Protein AF-A0A9E0PHM6-F1 (afdb_monomer)

Nearest PDB structures (foldseek):
  2qv5-assembly2_B  TM=8.945E-01  e=3.446E-06  Agrobacterium fabrum str. C58
  2nly-assembly1_A  TM=9.077E-01  e=2.047E-03  Halalkalibacterium halodurans
  8p6s-assembly1_A  TM=3.716E-01  e=4.239E-01  Arabidopsis thaliana
  3ot5-assembly6_B-3  TM=3.524E-01  e=8.385E-01  Listeria monocytogenes EGD-e
  4mwa-assembly3_D  TM=4.465E-01  e=1.998E+00  Bacillus anthracis str. Sterne

Sequence (158 aa):
LKWNMTRTTGYIGFVTFKDSRLMSISTLIEPVLDEIQNRGLLFASITDGKEEDNIDVLADKISLPFIPITSEIDTVLSEEFINSSLKELELHSLKSGHVVAYAHSSPLTLKLLSNWINTLESKGIALVPASAYDIEKMNKEKQTQSAETTDKQEDTSK

Mean predicted aligned error: 10.0 Å

Structure (mmCIF, N/CA/C/O backbone):
data_AF-A0A9E0PHM6-F1
#
_entry.id   AF-A0A9E0PHM6-F1
#
loop_
_atom_site.group_PDB
_atom_site.id
_atom_site.type_symbol
_atom_site.label_atom_id
_atom_site.label_alt_id
_atom_site.label_comp_id
_atom_site.label_asym_id
_atom_site.label_entity_id
_atom_site.label_seq_id
_atom_site.pdbx_PDB_ins_code
_atom_site.Cartn_x
_atom_site.Cartn_y
_atom_site.Cartn_z
_atom_site.occupancy
_atom_site.B_iso_or_equiv
_atom_site.auth_seq_id
_atom_site.auth_comp_id
_atom_site.auth_asym_id
_atom_site.auth_atom_id
_atom_site.pdbx_PDB_model_num
ATOM 1 N N . LEU A 1 1 ? 18.002 -12.888 -4.908 1.00 57.69 1 LEU A N 1
ATOM 2 C CA . LEU A 1 1 ? 16.609 -12.830 -5.407 1.00 57.69 1 LEU A CA 1
ATOM 3 C C . LEU A 1 1 ? 16.055 -14.205 -5.795 1.00 57.69 1 LEU A C 1
ATOM 5 O O . LEU A 1 1 ? 15.126 -14.662 -5.138 1.00 57.69 1 LEU A O 1
ATOM 9 N N . LYS A 1 2 ? 16.678 -14.912 -6.754 1.00 52.78 2 LYS A N 1
ATOM 10 C CA . LYS A 1 2 ? 16.246 -16.249 -7.223 1.00 52.78 2 LYS A CA 1
ATOM 11 C C . LYS A 1 2 ? 15.894 -17.260 -6.120 1.00 52.78 2 LYS A C 1
ATOM 13 O O . LYS A 1 2 ? 14.910 -17.964 -6.258 1.00 52.78 2 LYS A O 1
ATOM 18 N N . TRP A 1 3 ? 16.638 -17.300 -5.013 1.00 60.28 3 TRP A N 1
ATOM 19 C CA . TRP A 1 3 ? 16.380 -18.238 -3.908 1.00 60.28 3 TRP A CA 1
ATOM 20 C C . TRP A 1 3 ? 15.083 -17.969 -3.119 1.00 60.28 3 TRP A C 1
ATOM 22 O O . TRP A 1 3 ? 14.424 -18.920 -2.706 1.00 60.28 3 TRP A O 1
ATOM 32 N N . ASN A 1 4 ? 14.696 -16.700 -2.929 1.00 56.53 4 ASN A N 1
ATOM 33 C CA . ASN A 1 4 ? 13.439 -16.352 -2.250 1.00 56.53 4 ASN A CA 1
ATOM 34 C C . ASN A 1 4 ? 12.227 -16.621 -3.158 1.00 56.53 4 ASN A C 1
ATOM 36 O O . ASN A 1 4 ? 11.211 -17.125 -2.691 1.00 56.53 4 ASN A O 1
ATOM 40 N N . MET A 1 5 ? 12.368 -16.364 -4.464 1.00 55.41 5 MET A N 1
ATOM 41 C CA . MET A 1 5 ? 11.310 -16.559 -5.466 1.00 55.41 5 MET A CA 1
ATOM 42 C C . MET A 1 5 ? 10.867 -18.019 -5.631 1.00 55.41 5 MET A C 1
ATOM 44 O O . MET A 1 5 ? 9.729 -18.269 -6.003 1.00 55.41 5 MET A O 1
ATOM 48 N N . THR A 1 6 ? 11.733 -18.998 -5.350 1.00 58.72 6 THR A N 1
ATOM 49 C CA . THR A 1 6 ? 11.384 -20.426 -5.482 1.00 58.72 6 THR A CA 1
ATOM 50 C C . THR A 1 6 ? 10.536 -20.949 -4.316 1.00 58.72 6 THR A C 1
ATOM 52 O O . THR A 1 6 ? 10.089 -22.092 -4.350 1.00 58.72 6 THR A O 1
ATOM 55 N N . ARG A 1 7 ? 10.335 -20.156 -3.254 1.00 56.28 7 ARG A N 1
ATOM 56 C CA . ARG A 1 7 ? 9.678 -20.609 -2.014 1.00 56.28 7 ARG A CA 1
ATOM 57 C C . ARG A 1 7 ? 8.247 -20.106 -1.832 1.00 56.28 7 ARG A C 1
ATOM 59 O O . ARG A 1 7 ? 7.568 -20.588 -0.930 1.00 56.28 7 ARG A O 1
ATOM 66 N N . THR A 1 8 ? 7.778 -19.180 -2.664 1.00 51.81 8 THR A N 1
ATOM 67 C CA . THR A 1 8 ? 6.416 -18.634 -2.604 1.00 51.81 8 THR A CA 1
ATOM 68 C C . THR A 1 8 ? 5.804 -18.614 -4.004 1.00 51.81 8 THR A C 1
ATOM 70 O O . THR A 1 8 ? 6.500 -18.424 -4.994 1.00 51.81 8 THR A O 1
ATOM 73 N N . THR A 1 9 ? 4.498 -18.858 -4.112 1.00 55.59 9 THR A N 1
ATOM 74 C CA . THR A 1 9 ? 3.749 -18.797 -5.380 1.00 55.59 9 THR A CA 1
ATOM 75 C C . THR A 1 9 ? 2.563 -17.845 -5.217 1.00 55.59 9 THR A C 1
ATOM 77 O O . THR A 1 9 ? 2.120 -17.615 -4.093 1.00 55.59 9 THR A O 1
ATOM 80 N N . GLY A 1 10 ? 2.080 -17.248 -6.313 1.00 66.62 10 GLY A N 1
ATOM 81 C CA . GLY A 1 10 ? 0.918 -16.344 -6.297 1.00 66.62 10 GLY A CA 1
ATOM 82 C C . GLY A 1 10 ? 1.196 -14.892 -5.880 1.00 66.62 10 GLY A C 1
ATOM 83 O O . GLY A 1 10 ? 0.255 -14.150 -5.618 1.00 66.62 10 GLY A O 1
ATOM 84 N N . TYR A 1 11 ? 2.461 -14.468 -5.812 1.00 77.25 11 TYR A N 1
ATOM 85 C CA . TYR A 1 11 ? 2.809 -13.063 -5.594 1.00 77.25 11 TYR A CA 1
ATOM 86 C C . TYR A 1 11 ? 2.708 -12.268 -6.902 1.00 77.25 11 TYR A C 1
ATOM 88 O O . TYR A 1 11 ? 3.014 -12.778 -7.977 1.00 77.25 11 TYR A O 1
ATOM 96 N N . ILE A 1 12 ? 2.299 -11.005 -6.794 1.00 78.12 12 ILE A N 1
ATOM 97 C CA . ILE A 1 12 ? 2.135 -10.090 -7.936 1.00 78.12 12 ILE A CA 1
ATOM 98 C C . ILE A 1 12 ? 3.304 -9.109 -8.086 1.00 78.12 12 ILE A C 1
ATOM 100 O O . ILE A 1 12 ? 3.398 -8.426 -9.100 1.00 78.12 12 ILE A O 1
ATOM 104 N N . GLY A 1 13 ? 4.206 -9.048 -7.097 1.00 85.12 13 GLY A N 1
ATOM 105 C CA . GLY A 1 13 ? 5.337 -8.127 -7.096 1.00 85.12 13 GLY A CA 1
ATOM 106 C C . GLY A 1 13 ? 6.261 -8.210 -5.897 1.00 85.12 13 GLY A C 1
ATOM 107 O O . GLY A 1 13 ? 6.137 -9.102 -5.056 1.00 85.12 13 GLY A O 1
ATOM 108 N N . PHE A 1 14 ? 7.165 -7.234 -5.830 1.00 86.06 14 PHE A N 1
ATOM 109 C CA . PHE A 1 14 ? 8.102 -7.025 -4.731 1.00 86.06 14 PHE A CA 1
ATOM 110 C C . PHE A 1 14 ? 7.873 -5.681 -4.060 1.00 86.06 14 PHE A C 1
ATOM 112 O O . PHE A 1 14 ? 7.740 -4.668 -4.735 1.00 86.06 14 PHE A O 1
ATOM 119 N N . VAL A 1 15 ? 7.906 -5.690 -2.730 1.00 85.12 15 VAL A N 1
ATOM 120 C CA . VAL A 1 15 ? 8.024 -4.488 -1.904 1.00 85.12 15 VAL A CA 1
ATOM 121 C C . VAL A 1 15 ? 9.426 -4.472 -1.317 1.00 85.12 15 VAL A C 1
ATOM 123 O O . VAL A 1 15 ? 9.900 -5.501 -0.827 1.00 85.12 15 VAL A O 1
ATOM 126 N N . THR A 1 16 ? 10.080 -3.318 -1.334 1.00 80.19 16 THR A N 1
ATOM 127 C CA . THR A 1 16 ? 11.338 -3.120 -0.615 1.00 80.19 16 THR A CA 1
ATOM 128 C C . THR A 1 16 ? 11.249 -1.934 0.330 1.00 80.19 16 THR A C 1
ATOM 130 O O . THR A 1 16 ? 10.617 -0.917 0.044 1.00 80.19 16 THR A O 1
ATOM 133 N N . PHE A 1 17 ? 11.911 -2.089 1.473 1.00 66.75 17 PHE A N 1
ATOM 134 C CA . PHE A 1 17 ? 12.135 -1.014 2.422 1.00 66.75 17 PHE A CA 1
ATOM 135 C C . PHE A 1 17 ? 13.340 -0.188 1.979 1.00 66.75 17 PHE A C 1
ATOM 137 O O . PHE A 1 17 ? 14.233 -0.686 1.290 1.00 66.75 17 PHE A O 1
ATOM 144 N N . LYS A 1 18 ? 13.342 1.072 2.402 1.00 63.59 18 LYS A N 1
ATOM 145 C CA . LYS A 1 18 ? 14.403 2.063 2.238 1.00 63.59 18 LYS A CA 1
ATOM 146 C C . LYS A 1 18 ? 15.797 1.495 2.570 1.00 63.59 18 LYS A C 1
ATOM 148 O O . LYS A 1 18 ? 16.232 1.541 3.718 1.00 63.59 18 LYS A O 1
ATOM 153 N N . ASP A 1 19 ? 16.531 1.024 1.563 1.00 62.28 19 ASP A N 1
ATOM 154 C CA . ASP A 1 19 ? 17.999 1.085 1.559 1.00 62.28 19 ASP A CA 1
ATOM 155 C C . ASP A 1 19 ? 18.407 2.047 0.443 1.00 62.28 19 ASP A C 1
ATOM 157 O O . ASP A 1 19 ? 18.675 1.654 -0.695 1.00 62.28 19 ASP A O 1
ATOM 161 N N . SER A 1 20 ? 18.410 3.338 0.788 1.00 59.22 20 SER A N 1
ATOM 162 C CA . SER A 1 20 ? 18.701 4.444 -0.130 1.00 59.22 20 SER A CA 1
ATOM 163 C C . SER A 1 20 ? 20.065 4.314 -0.807 1.00 59.22 20 SER A C 1
ATOM 165 O O . SER A 1 20 ? 20.281 4.872 -1.876 1.00 59.22 20 SER A O 1
ATOM 167 N N . ARG A 1 21 ? 21.000 3.538 -0.242 1.00 64.75 21 ARG A N 1
ATOM 168 C CA . ARG A 1 21 ? 22.314 3.301 -0.860 1.00 64.75 21 ARG A CA 1
ATOM 169 C C . ARG A 1 21 ? 22.238 2.332 -2.031 1.00 64.75 21 ARG A C 1
ATOM 171 O O . ARG A 1 21 ? 23.019 2.461 -2.961 1.00 64.75 21 ARG A O 1
ATOM 178 N N . LEU A 1 22 ? 21.340 1.348 -1.977 1.00 62.38 22 LEU A N 1
ATOM 179 C CA . LEU A 1 22 ? 21.152 0.416 -3.088 1.00 62.38 22 LEU A CA 1
ATOM 180 C C . LEU A 1 22 ? 20.309 1.060 -4.192 1.00 62.38 22 LEU A C 1
ATOM 182 O O . LEU A 1 22 ? 20.600 0.862 -5.366 1.00 62.38 22 LEU A O 1
ATOM 186 N N . MET A 1 23 ? 19.298 1.843 -3.806 1.00 64.88 23 MET A N 1
ATOM 187 C CA . MET A 1 23 ? 18.392 2.512 -4.745 1.00 64.88 23 MET A CA 1
ATOM 188 C C . MET A 1 23 ? 19.067 3.670 -5.493 1.00 64.88 23 MET A C 1
ATOM 190 O O . MET A 1 23 ? 18.850 3.810 -6.690 1.00 64.88 23 MET A O 1
ATOM 194 N N . SER A 1 24 ? 19.963 4.423 -4.843 1.00 66.06 24 SER A N 1
ATOM 195 C CA . SER A 1 24 ? 20.703 5.529 -5.483 1.00 66.06 24 SER A CA 1
ATOM 196 C C . SER A 1 24 ? 21.794 5.089 -6.469 1.00 66.06 24 SER A 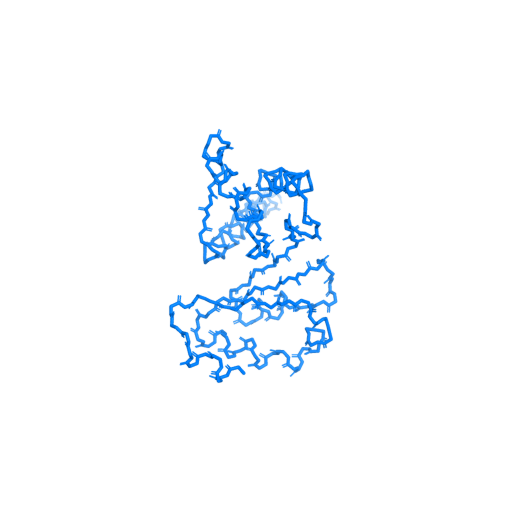C 1
ATOM 198 O O . SER A 1 24 ? 22.331 5.918 -7.204 1.00 66.06 24 SER A O 1
ATOM 200 N N . ILE A 1 25 ? 22.145 3.797 -6.514 1.00 70.81 25 ILE A N 1
ATOM 201 C CA . ILE A 1 25 ? 23.153 3.270 -7.442 1.00 70.81 25 ILE A CA 1
ATOM 202 C C . ILE A 1 25 ? 22.439 2.542 -8.582 1.00 70.81 25 ILE A C 1
ATOM 204 O O . ILE A 1 25 ? 22.246 1.324 -8.541 1.00 70.81 25 ILE A O 1
ATOM 208 N N . SER A 1 26 ? 22.091 3.290 -9.633 1.00 69.31 26 SER A N 1
ATOM 209 C CA . SER A 1 26 ? 21.350 2.782 -10.799 1.00 69.31 26 SER A CA 1
ATOM 210 C C . SER A 1 26 ? 21.967 1.503 -11.381 1.00 69.31 26 SER A C 1
ATOM 212 O O . SER A 1 26 ? 21.259 0.539 -11.646 1.00 69.31 26 SER A O 1
ATOM 214 N N . THR A 1 27 ? 23.299 1.422 -11.466 1.00 75.81 27 THR A N 1
ATOM 215 C CA . THR A 1 27 ? 24.014 0.254 -12.016 1.00 75.81 27 THR A CA 1
ATOM 216 C C . THR A 1 27 ? 23.858 -1.032 -11.200 1.00 75.81 27 THR A C 1
ATOM 218 O O . THR A 1 27 ? 24.071 -2.120 -11.735 1.00 75.81 27 THR A O 1
ATOM 221 N N . LEU A 1 28 ? 23.510 -0.937 -9.913 1.00 78.31 28 LEU A N 1
ATOM 222 C CA . LEU A 1 28 ? 23.284 -2.099 -9.052 1.00 78.31 28 LEU A CA 1
ATOM 223 C C . LEU A 1 28 ? 21.818 -2.533 -9.042 1.00 78.31 28 LEU A C 1
ATOM 225 O O . LEU A 1 28 ? 21.545 -3.728 -8.911 1.00 78.31 28 LEU A O 1
ATOM 229 N N . ILE A 1 29 ? 20.888 -1.584 -9.169 1.00 80.69 29 ILE A N 1
ATOM 230 C CA . ILE A 1 29 ? 19.451 -1.857 -9.081 1.00 80.69 29 ILE A CA 1
ATOM 231 C C . ILE A 1 29 ? 18.829 -2.192 -10.443 1.00 80.69 29 ILE A C 1
ATOM 233 O O . ILE A 1 29 ? 17.943 -3.040 -10.492 1.00 80.69 29 ILE A O 1
ATOM 237 N N . GLU A 1 30 ? 19.333 -1.632 -11.549 1.00 83.94 30 GLU A N 1
ATOM 238 C CA . GLU A 1 30 ? 18.825 -1.881 -12.911 1.00 83.94 30 GLU A CA 1
ATOM 239 C C . GLU A 1 30 ? 18.689 -3.381 -13.242 1.00 83.94 30 GLU A C 1
ATOM 241 O O . GLU A 1 30 ? 17.583 -3.795 -13.588 1.00 83.94 30 GLU A O 1
ATOM 246 N N . PRO A 1 31 ? 19.703 -4.251 -13.030 1.00 86.75 31 PRO A N 1
ATOM 247 C CA . PRO A 1 31 ? 19.563 -5.678 -13.340 1.00 86.75 31 PRO A CA 1
ATOM 248 C C . PRO A 1 31 ? 18.486 -6.387 -12.505 1.00 86.75 31 PRO A C 1
ATOM 250 O O . PRO A 1 31 ? 17.930 -7.404 -12.922 1.00 86.75 31 PRO A O 1
ATOM 253 N N . VAL A 1 32 ? 18.213 -5.878 -11.299 1.00 86.06 32 VAL A N 1
ATOM 254 C CA . VAL A 1 32 ? 17.168 -6.403 -10.414 1.00 86.06 32 VAL A CA 1
ATOM 255 C C . VAL A 1 32 ? 15.795 -5.990 -10.930 1.00 86.06 32 VAL A C 1
ATOM 257 O O . VAL A 1 32 ? 14.909 -6.839 -11.025 1.00 86.06 32 VAL A O 1
ATOM 260 N N . LEU A 1 33 ? 15.629 -4.715 -11.286 1.00 87.06 33 LEU A N 1
ATOM 261 C CA . LEU A 1 33 ? 14.392 -4.190 -11.863 1.00 87.06 33 LEU A CA 1
ATOM 262 C C . LEU A 1 33 ? 14.079 -4.867 -13.203 1.00 87.06 33 LEU A C 1
ATOM 264 O O . LEU A 1 33 ? 12.940 -5.277 -13.412 1.00 87.06 33 LEU A O 1
ATOM 268 N N . ASP A 1 34 ? 15.091 -5.106 -14.037 1.00 88.56 34 ASP A N 1
ATOM 269 C CA . ASP A 1 34 ? 14.961 -5.867 -15.282 1.00 88.56 34 ASP A CA 1
ATOM 270 C C . ASP A 1 34 ? 14.501 -7.309 -15.026 1.00 88.56 34 ASP A C 1
ATOM 272 O O . ASP A 1 34 ? 13.630 -7.817 -15.731 1.00 88.56 34 ASP A O 1
ATOM 276 N N . GLU A 1 35 ? 15.042 -8.011 -14.020 1.00 88.69 35 GLU A N 1
ATOM 277 C CA . GLU A 1 35 ? 14.577 -9.370 -13.689 1.00 88.69 35 GLU A CA 1
ATOM 278 C C . GLU A 1 35 ? 13.115 -9.372 -13.207 1.00 88.69 35 GLU A C 1
ATOM 280 O O . GLU A 1 35 ? 12.372 -10.308 -13.515 1.00 88.69 35 GLU A O 1
ATOM 285 N N . ILE A 1 36 ? 12.695 -8.347 -12.461 1.00 88.12 36 ILE A N 1
ATOM 286 C CA . ILE A 1 36 ? 11.308 -8.182 -11.998 1.00 88.12 36 ILE A CA 1
ATOM 287 C C . ILE A 1 36 ? 10.384 -7.910 -13.195 1.00 88.12 36 ILE A C 1
ATOM 289 O O . ILE A 1 36 ? 9.378 -8.607 -13.356 1.00 88.12 36 ILE A O 1
ATOM 293 N N . GLN A 1 37 ? 10.765 -6.977 -14.068 1.00 88.44 37 GLN A N 1
ATOM 294 C CA . GLN A 1 37 ? 10.022 -6.613 -15.274 1.00 88.44 37 GLN A CA 1
ATOM 295 C C . GLN A 1 37 ? 9.855 -7.808 -16.215 1.00 88.44 37 GLN A C 1
ATOM 297 O O . GLN A 1 37 ? 8.733 -8.127 -16.606 1.00 88.44 37 GLN A O 1
ATOM 302 N N . ASN A 1 38 ? 10.935 -8.551 -16.484 1.00 88.31 38 ASN A N 1
ATOM 303 C CA . ASN A 1 38 ? 10.907 -9.707 -17.388 1.00 88.31 38 ASN A CA 1
ATOM 304 C C . ASN A 1 38 ? 9.983 -10.832 -16.896 1.00 88.31 38 ASN A C 1
ATOM 306 O O . ASN A 1 38 ? 9.616 -11.729 -17.657 1.00 88.31 38 ASN A O 1
ATOM 310 N N . ARG A 1 39 ? 9.617 -10.815 -15.611 1.00 86.00 39 ARG A N 1
ATOM 311 C CA . ARG A 1 39 ? 8.686 -11.766 -14.997 1.00 86.00 39 ARG A CA 1
ATOM 312 C C . ARG A 1 39 ? 7.246 -11.243 -14.948 1.00 86.00 39 ARG A C 1
ATOM 314 O O . ARG A 1 39 ? 6.387 -11.958 -14.438 1.00 86.00 39 ARG A O 1
ATOM 321 N N . GLY A 1 40 ? 6.982 -10.039 -15.459 1.00 85.19 40 GLY A N 1
ATOM 322 C CA . GLY A 1 40 ? 5.663 -9.402 -15.446 1.00 85.19 40 GLY A CA 1
ATOM 323 C C . GLY A 1 40 ? 5.194 -9.026 -14.041 1.00 85.19 40 GLY A C 1
ATOM 324 O O . GLY A 1 40 ? 4.005 -9.114 -13.743 1.00 85.19 40 GLY A O 1
ATOM 325 N N . LEU A 1 41 ? 6.130 -8.690 -13.154 1.00 88.38 41 LEU A N 1
ATOM 326 C CA . LEU A 1 41 ? 5.853 -8.399 -11.750 1.00 88.38 41 LEU A CA 1
ATOM 327 C C . LEU A 1 41 ? 5.857 -6.894 -11.491 1.00 88.38 41 LEU A C 1
ATOM 329 O O . LEU A 1 41 ? 6.622 -6.164 -12.116 1.00 88.38 41 LEU A O 1
ATOM 333 N N . LEU A 1 42 ? 5.060 -6.452 -10.516 1.00 88.44 42 LEU A N 1
ATOM 334 C CA . LEU A 1 42 ? 5.116 -5.074 -10.029 1.00 88.44 42 LEU A CA 1
ATOM 335 C C . LEU A 1 42 ? 6.273 -4.871 -9.045 1.00 88.44 42 LEU A C 1
ATOM 337 O O . LEU A 1 42 ? 6.680 -5.791 -8.324 1.00 88.44 42 LEU A O 1
ATOM 341 N N . PHE A 1 43 ? 6.766 -3.643 -8.974 1.00 88.00 43 PHE A N 1
ATOM 342 C CA . PHE A 1 43 ? 7.721 -3.200 -7.970 1.00 88.00 43 PHE A CA 1
ATOM 343 C C . PHE A 1 43 ? 7.117 -2.068 -7.143 1.00 88.00 43 PHE A C 1
ATOM 345 O O . PHE A 1 43 ? 6.534 -1.131 -7.672 1.00 88.00 43 PHE A O 1
ATOM 352 N N . ALA A 1 44 ? 7.245 -2.150 -5.829 1.00 87.88 44 ALA A N 1
ATOM 353 C CA . ALA A 1 44 ? 6.770 -1.135 -4.912 1.00 87.88 44 ALA A CA 1
ATOM 354 C C . ALA A 1 44 ? 7.902 -0.737 -3.964 1.00 87.88 44 ALA A C 1
ATOM 356 O O . ALA A 1 44 ? 8.575 -1.593 -3.381 1.00 87.88 44 ALA A O 1
ATOM 357 N N . SER A 1 45 ? 8.120 0.565 -3.813 1.00 85.81 45 SER A N 1
ATOM 358 C CA . SER A 1 45 ? 9.202 1.092 -2.982 1.00 85.81 45 SER A CA 1
ATOM 359 C C . SER A 1 45 ? 8.650 2.031 -1.930 1.00 85.81 45 SER A C 1
ATOM 361 O O . SER A 1 45 ? 7.885 2.944 -2.244 1.00 85.81 45 SER A O 1
ATOM 363 N N . ILE A 1 46 ? 9.059 1.814 -0.682 1.00 83.62 46 ILE A N 1
ATOM 364 C CA . ILE A 1 46 ? 8.804 2.760 0.398 1.00 83.62 46 ILE A CA 1
ATOM 365 C C . ILE A 1 46 ? 9.800 3.913 0.259 1.00 83.62 46 ILE A C 1
ATOM 367 O O . ILE A 1 46 ? 10.997 3.724 0.482 1.00 83.62 46 ILE A O 1
ATOM 371 N N . THR A 1 47 ? 9.303 5.093 -0.107 1.00 74.12 47 THR A N 1
ATOM 372 C CA . THR A 1 47 ? 10.103 6.294 -0.391 1.00 74.12 47 THR A CA 1
ATOM 373 C C . THR A 1 47 ? 9.649 7.469 0.477 1.00 74.12 47 THR A C 1
ATOM 375 O O . THR A 1 47 ? 8.483 7.569 0.854 1.00 74.12 47 THR A O 1
ATOM 378 N N . ASP A 1 48 ? 10.571 8.379 0.797 1.00 67.00 48 ASP A N 1
ATOM 379 C CA . ASP A 1 48 ? 10.247 9.675 1.404 1.00 67.00 48 ASP A CA 1
ATOM 380 C C . ASP A 1 48 ? 9.927 10.756 0.350 1.00 67.00 48 ASP A C 1
ATOM 382 O O . ASP A 1 48 ? 9.761 11.925 0.697 1.00 67.00 48 ASP A O 1
ATOM 386 N N . GLY A 1 49 ? 9.803 10.359 -0.925 1.00 61.06 49 GLY A N 1
ATOM 387 C CA . GLY A 1 49 ? 9.481 11.241 -2.046 1.00 61.06 49 GLY A CA 1
ATOM 388 C C . GLY A 1 49 ? 10.656 12.105 -2.502 1.00 61.06 49 GLY A C 1
ATOM 389 O O . GLY A 1 49 ? 10.439 13.107 -3.181 1.00 61.06 49 GLY A O 1
ATOM 390 N N . LYS A 1 50 ? 11.889 11.765 -2.108 1.00 60.81 50 LYS A N 1
ATOM 391 C CA . LYS A 1 50 ? 13.088 12.484 -2.545 1.00 60.81 50 LYS A CA 1
ATOM 392 C C . LYS A 1 50 ? 13.506 12.061 -3.949 1.00 60.81 50 LYS A C 1
ATOM 394 O O . LYS A 1 50 ? 13.590 10.876 -4.252 1.00 60.81 50 LYS A O 1
ATOM 399 N N . GLU A 1 51 ? 13.866 13.052 -4.760 1.00 54.16 51 GLU A N 1
ATOM 400 C CA . GLU A 1 51 ? 14.330 12.880 -6.147 1.00 54.16 51 GLU A CA 1
ATOM 401 C C . GLU A 1 51 ? 15.591 12.000 -6.273 1.00 54.16 51 GLU A C 1
ATOM 403 O O . GLU A 1 51 ? 15.866 11.444 -7.333 1.00 54.16 51 GLU A O 1
ATOM 408 N N . GLU A 1 52 ? 16.362 11.841 -5.193 1.00 53.38 52 GLU A N 1
ATOM 409 C CA . GLU A 1 52 ? 17.631 11.100 -5.179 1.00 53.38 52 GLU A CA 1
ATOM 410 C C . GLU A 1 52 ? 17.477 9.595 -5.462 1.00 53.38 52 GLU A C 1
ATOM 412 O O . GLU A 1 52 ? 18.439 8.959 -5.901 1.00 53.38 52 GLU A O 1
ATOM 417 N N . ASP A 1 53 ? 16.284 9.027 -5.263 1.00 63.22 53 ASP A N 1
ATOM 418 C CA . ASP A 1 53 ? 16.054 7.597 -5.472 1.00 63.22 53 ASP A CA 1
ATOM 41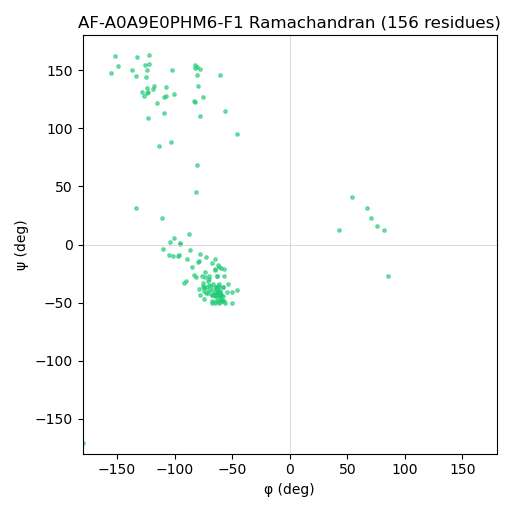9 C C . ASP A 1 53 ? 16.005 7.214 -6.970 1.00 63.22 53 ASP A C 1
ATOM 421 O O . ASP A 1 53 ? 16.294 6.060 -7.278 1.00 63.22 53 ASP A O 1
ATOM 425 N N . ASN A 1 54 ? 15.682 8.145 -7.895 1.00 72.44 54 ASN A N 1
ATOM 426 C CA . ASN A 1 54 ? 15.571 7.986 -9.373 1.00 72.44 54 ASN A CA 1
ATOM 427 C C . ASN A 1 54 ? 14.866 6.703 -9.881 1.00 72.44 54 ASN A C 1
ATOM 429 O O . ASN A 1 54 ? 14.973 6.328 -11.054 1.00 72.44 54 ASN A O 1
ATOM 433 N N . ILE A 1 55 ? 14.190 5.971 -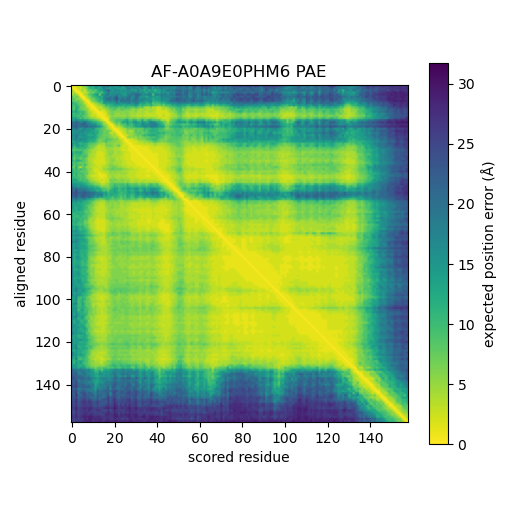8.999 1.00 78.38 55 ILE A N 1
ATOM 434 C CA . ILE A 1 55 ? 13.735 4.609 -9.264 1.00 78.38 55 ILE A CA 1
ATOM 435 C C . ILE A 1 55 ? 12.442 4.591 -10.069 1.00 78.38 55 ILE A C 1
ATOM 437 O O . ILE A 1 55 ? 12.206 3.661 -10.832 1.00 78.38 55 ILE A O 1
ATOM 441 N N . ASP A 1 56 ? 11.645 5.644 -9.928 1.00 79.88 56 ASP A N 1
ATOM 442 C CA . ASP A 1 56 ? 10.500 5.971 -10.764 1.00 79.88 56 ASP A CA 1
ATOM 443 C C . ASP A 1 56 ? 10.930 6.186 -12.220 1.00 79.88 56 ASP A C 1
ATOM 445 O O . ASP A 1 56 ? 10.405 5.527 -13.114 1.00 79.88 56 ASP A O 1
ATOM 449 N N . VAL A 1 57 ? 11.967 6.998 -12.454 1.00 82.62 57 VAL A N 1
ATOM 450 C CA . VAL A 1 57 ? 12.524 7.245 -13.795 1.00 82.62 57 VAL A CA 1
ATOM 451 C C . VAL A 1 57 ? 13.072 5.956 -14.412 1.00 82.62 57 VAL A C 1
ATOM 453 O O . VAL A 1 57 ? 12.854 5.680 -15.596 1.00 82.62 57 VAL A O 1
ATOM 456 N N . LEU A 1 58 ? 13.781 5.145 -13.622 1.00 82.69 58 LEU A N 1
ATOM 457 C CA . LEU A 1 58 ? 14.291 3.850 -14.075 1.00 82.69 58 LEU A CA 1
ATOM 458 C C . LEU A 1 58 ? 13.162 2.867 -14.392 1.00 82.69 58 LEU A C 1
ATOM 460 O O . LEU A 1 58 ? 13.223 2.196 -15.422 1.00 82.69 58 LEU A O 1
ATOM 464 N N . ALA A 1 59 ? 12.138 2.793 -13.539 1.00 84.88 59 ALA A N 1
ATOM 465 C CA . ALA A 1 59 ? 10.989 1.927 -13.756 1.00 84.88 59 ALA A CA 1
ATOM 466 C C . ALA A 1 59 ? 10.216 2.328 -15.018 1.00 84.88 59 ALA A C 1
ATOM 468 O O . ALA A 1 59 ? 9.932 1.467 -15.853 1.00 84.88 59 ALA A O 1
ATOM 469 N N . ASP A 1 60 ? 9.975 3.625 -15.220 1.00 86.00 60 ASP A N 1
ATOM 470 C CA . ASP A 1 60 ? 9.304 4.142 -16.413 1.00 86.00 60 ASP A CA 1
ATOM 471 C C . ASP A 1 60 ? 10.119 3.832 -17.687 1.00 86.00 60 ASP A C 1
ATOM 473 O O . ASP A 1 60 ? 9.561 3.363 -18.685 1.00 86.00 60 ASP A O 1
ATOM 477 N N . LYS A 1 61 ? 11.455 3.976 -17.646 1.00 87.06 61 LYS A N 1
ATOM 478 C CA . LYS A 1 61 ? 12.360 3.662 -18.773 1.00 87.06 61 LYS A CA 1
ATOM 479 C C . LYS A 1 61 ? 12.245 2.213 -19.255 1.00 87.06 61 LYS A C 1
ATOM 481 O O . LYS A 1 61 ? 12.371 1.965 -20.454 1.00 87.06 61 LYS A O 1
ATOM 486 N N . ILE A 1 62 ? 12.030 1.265 -18.344 1.00 86.69 62 ILE A N 1
ATOM 487 C CA . ILE A 1 62 ? 11.895 -0.163 -18.677 1.00 86.69 62 ILE A CA 1
ATOM 488 C C . ILE A 1 62 ? 10.433 -0.633 -18.709 1.00 86.69 62 ILE A C 1
ATOM 490 O O . ILE A 1 62 ? 10.180 -1.828 -18.876 1.00 86.69 62 ILE A O 1
ATOM 494 N N . SER A 1 63 ? 9.473 0.289 -18.564 1.00 87.38 63 SER A N 1
ATOM 495 C CA . SER A 1 63 ? 8.036 -0.008 -18.465 1.00 87.38 63 SER A CA 1
ATOM 496 C C . SER A 1 63 ? 7.707 -1.020 -17.357 1.00 87.38 63 SER A C 1
ATOM 498 O O . SER A 1 63 ? 6.900 -1.931 -17.544 1.00 87.38 63 SER A O 1
ATOM 500 N N . LEU A 1 64 ? 8.373 -0.889 -16.209 1.00 87.38 64 LEU A N 1
ATOM 501 C CA . LEU A 1 64 ? 8.112 -1.677 -15.009 1.00 87.38 64 LEU A CA 1
ATOM 502 C C . LEU A 1 64 ? 6.944 -1.049 -14.229 1.00 87.38 64 LEU A C 1
ATOM 504 O O . LEU A 1 64 ? 7.066 0.105 -13.819 1.00 87.38 64 LEU A O 1
ATOM 508 N N . PRO A 1 65 ? 5.862 -1.801 -13.942 1.00 87.69 65 PRO A N 1
ATOM 509 C CA . PRO A 1 65 ? 4.800 -1.340 -13.052 1.00 87.69 65 PRO A CA 1
ATOM 510 C C . PRO A 1 65 ? 5.360 -0.950 -11.683 1.00 87.69 65 PRO A C 1
ATOM 512 O O . PRO A 1 65 ? 5.875 -1.807 -10.955 1.00 87.69 65 PRO A O 1
ATOM 515 N N . PHE A 1 66 ? 5.266 0.335 -11.336 1.00 86.81 66 PHE A N 1
ATOM 516 C CA . PHE A 1 66 ? 5.891 0.894 -10.140 1.00 86.81 66 PHE A CA 1
ATOM 517 C C . PHE A 1 66 ? 4.898 1.594 -9.213 1.00 86.81 66 PHE A C 1
ATOM 519 O O . PHE A 1 66 ? 4.075 2.396 -9.650 1.00 86.81 66 PHE A O 1
ATOM 526 N N . ILE A 1 67 ? 5.009 1.314 -7.911 1.00 87.81 67 ILE A N 1
ATOM 527 C CA . ILE A 1 67 ? 4.175 1.908 -6.864 1.00 87.81 67 ILE A CA 1
ATOM 528 C C . ILE A 1 67 ? 5.063 2.606 -5.822 1.00 87.81 67 ILE A C 1
ATOM 530 O O . ILE A 1 67 ? 5.718 1.924 -5.022 1.00 87.81 67 ILE A O 1
ATOM 534 N N . PRO A 1 68 ? 5.075 3.947 -5.764 1.00 85.25 68 PRO A N 1
ATOM 535 C CA . PRO A 1 68 ? 5.684 4.665 -4.655 1.00 85.25 68 PRO A CA 1
ATOM 536 C C . PRO A 1 68 ? 4.778 4.585 -3.420 1.00 85.25 68 PRO A C 1
ATOM 538 O O . PRO A 1 68 ? 3.596 4.929 -3.465 1.00 85.25 68 PRO A O 1
ATOM 541 N N . ILE A 1 69 ? 5.337 4.143 -2.296 1.00 87.88 69 ILE A N 1
ATOM 542 C CA . ILE A 1 69 ? 4.651 4.086 -1.004 1.00 87.88 69 ILE A CA 1
ATOM 543 C C . ILE A 1 69 ? 5.263 5.151 -0.100 1.00 87.88 69 ILE A C 1
ATOM 545 O O . ILE A 1 69 ? 6.420 5.044 0.296 1.00 87.88 69 ILE A O 1
ATOM 549 N N . THR A 1 70 ? 4.486 6.174 0.243 1.00 81.38 70 THR A N 1
ATOM 550 C CA . THR A 1 70 ? 4.970 7.333 1.018 1.00 81.38 70 THR A CA 1
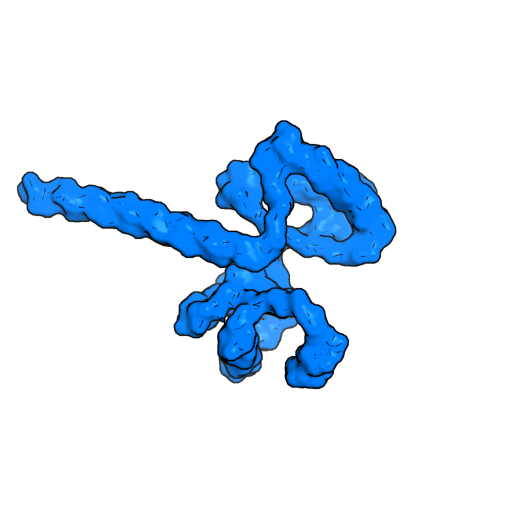ATOM 551 C C . THR A 1 70 ? 4.418 7.389 2.438 1.00 81.38 70 THR A C 1
ATOM 553 O O . THR A 1 70 ? 4.770 8.281 3.203 1.00 81.38 70 THR A O 1
ATOM 556 N N . SER A 1 71 ? 3.523 6.466 2.800 1.00 87.06 71 SER A N 1
ATOM 557 C CA . SER A 1 71 ? 2.803 6.490 4.075 1.00 87.06 71 SER A CA 1
ATOM 558 C C . SER A 1 71 ? 2.961 5.173 4.835 1.00 87.06 71 SER A C 1
ATOM 560 O O . SER A 1 71 ? 2.670 4.099 4.304 1.00 87.06 71 SER A O 1
ATOM 562 N N . GLU A 1 72 ? 3.383 5.272 6.094 1.00 91.81 72 GLU A N 1
ATOM 563 C CA . GLU A 1 72 ? 3.372 4.192 7.084 1.00 91.81 72 GLU A CA 1
ATOM 564 C C . GLU A 1 72 ? 2.299 4.503 8.129 1.00 91.81 72 GLU A C 1
ATOM 566 O O . GLU A 1 72 ? 2.293 5.595 8.696 1.00 91.81 72 GLU A O 1
ATOM 571 N N . ILE A 1 73 ? 1.381 3.568 8.382 1.00 94.06 73 ILE A N 1
ATOM 572 C CA . ILE A 1 73 ? 0.244 3.834 9.283 1.00 94.06 73 ILE A CA 1
ATOM 573 C C . ILE A 1 73 ? 0.529 3.514 10.755 1.00 94.06 73 ILE A C 1
ATOM 575 O O . ILE A 1 73 ? -0.274 3.876 11.611 1.00 94.06 73 ILE A O 1
ATOM 579 N N . ASP A 1 74 ? 1.621 2.808 11.062 1.00 94.56 74 ASP A N 1
ATOM 580 C CA . ASP A 1 74 ? 1.909 2.301 12.408 1.00 94.56 74 ASP A CA 1
ATOM 581 C C . ASP A 1 74 ? 3.341 2.549 12.898 1.00 94.56 74 ASP A C 1
ATOM 583 O O . ASP A 1 74 ? 3.846 1.816 13.750 1.00 94.56 74 ASP A O 1
ATOM 587 N N . THR A 1 75 ? 3.953 3.652 12.451 1.00 93.31 75 THR A N 1
ATOM 588 C CA . THR A 1 75 ? 5.271 4.110 12.931 1.00 93.31 75 THR A CA 1
ATOM 589 C C . THR A 1 75 ? 5.319 4.254 14.456 1.00 93.31 75 THR A C 1
ATOM 591 O O . THR A 1 75 ? 6.348 3.995 15.082 1.00 93.31 75 THR A O 1
ATOM 594 N N . VAL A 1 76 ? 4.200 4.652 15.071 1.00 95.56 76 VAL A N 1
ATOM 595 C CA . VAL A 1 76 ? 3.999 4.589 16.521 1.00 95.56 76 VAL A CA 1
ATOM 596 C C . VAL A 1 76 ? 2.874 3.608 16.811 1.00 95.56 76 VAL A C 1
ATOM 598 O O . VAL A 1 76 ? 1.738 3.787 16.371 1.00 95.56 76 VAL A O 1
ATOM 601 N N . LEU A 1 77 ? 3.182 2.584 17.605 1.00 95.88 77 LEU A N 1
ATOM 602 C CA . LEU A 1 77 ? 2.240 1.522 17.937 1.00 95.88 77 LEU A CA 1
ATOM 603 C C . LEU A 1 77 ? 1.269 1.950 19.055 1.00 95.88 77 LEU A C 1
ATOM 605 O O . LEU A 1 77 ? 1.329 1.447 20.178 1.00 95.88 77 LEU A O 1
ATOM 609 N N . SER A 1 78 ? 0.383 2.903 18.753 1.00 97.31 78 SER A N 1
ATOM 610 C CA . SER A 1 78 ? -0.685 3.372 19.644 1.00 97.31 78 SER A CA 1
ATOM 611 C C . SER A 1 78 ? -2.006 3.546 18.893 1.00 97.31 78 SER A C 1
ATOM 613 O O . SER A 1 78 ? -2.024 3.844 17.699 1.00 97.31 78 SER A O 1
ATOM 615 N N . GLU A 1 79 ? -3.133 3.370 19.592 1.00 97.19 79 GLU A N 1
ATOM 616 C CA . GLU A 1 79 ? -4.458 3.533 18.977 1.00 97.19 79 GLU A CA 1
ATOM 617 C C . GLU A 1 79 ? -4.674 4.948 18.436 1.00 97.19 79 GLU A C 1
ATOM 619 O O . GLU A 1 79 ? -5.210 5.115 17.343 1.00 97.19 79 GLU A O 1
ATOM 624 N N . GLU A 1 80 ? -4.250 5.966 19.182 1.00 97.62 80 GLU A N 1
ATOM 625 C CA . GLU A 1 80 ? -4.403 7.367 18.788 1.00 97.62 80 GLU A CA 1
ATOM 626 C C . GLU A 1 80 ? -3.632 7.682 17.502 1.00 97.62 80 GLU A C 1
ATOM 628 O O . GLU A 1 80 ? -4.204 8.246 16.568 1.00 97.62 80 GLU A O 1
ATOM 633 N N . PHE A 1 81 ? -2.365 7.260 17.424 1.00 97.50 81 PHE A N 1
ATOM 634 C CA . PHE A 1 81 ? -1.524 7.525 16.261 1.00 97.50 81 PHE A CA 1
ATOM 635 C C . PHE A 1 81 ? -2.052 6.812 15.017 1.00 97.50 81 PHE A C 1
ATOM 637 O O . PHE A 1 81 ? -2.291 7.462 14.003 1.00 97.50 81 PHE A O 1
ATOM 644 N N . ILE A 1 82 ? -2.324 5.505 15.115 1.00 97.62 82 ILE A N 1
ATOM 645 C CA . ILE A 1 82 ? -2.806 4.710 13.977 1.00 97.62 82 ILE A CA 1
ATOM 646 C C . ILE A 1 82 ? -4.132 5.271 13.450 1.00 97.62 82 ILE A C 1
ATOM 648 O O . ILE A 1 82 ? -4.299 5.428 12.243 1.00 97.62 82 ILE A O 1
ATOM 652 N N . ASN A 1 83 ? -5.072 5.633 14.331 1.00 97.44 83 ASN A N 1
ATOM 653 C CA . ASN A 1 83 ? -6.335 6.237 13.897 1.00 97.44 83 ASN A CA 1
ATOM 654 C C . ASN A 1 83 ? -6.131 7.601 13.216 1.00 97.44 83 ASN A C 1
ATOM 656 O O . ASN A 1 83 ? -6.837 7.906 12.252 1.00 97.44 83 ASN A O 1
ATOM 660 N N . SER A 1 84 ? -5.175 8.412 13.684 1.00 97.38 84 SER A N 1
ATOM 661 C CA . SER A 1 84 ? -4.820 9.675 13.025 1.00 97.38 84 SER A CA 1
ATOM 662 C C . SER A 1 84 ? -4.246 9.432 11.628 1.00 97.38 84 SER A C 1
ATOM 664 O O . SER A 1 84 ? -4.743 10.009 10.662 1.00 97.38 84 SER A O 1
ATOM 666 N N . SER A 1 85 ? -3.278 8.519 11.496 1.00 96.69 85 SER A N 1
ATOM 667 C CA . SER A 1 85 ? -2.670 8.163 10.208 1.00 96.69 85 SER A CA 1
ATOM 668 C C . SER A 1 85 ? -3.692 7.602 9.217 1.00 96.69 85 SER A C 1
ATOM 670 O O . SER A 1 85 ? -3.676 7.957 8.042 1.00 96.69 85 SER A O 1
ATOM 672 N N . LEU A 1 86 ? -4.635 6.775 9.679 1.00 96.62 86 LEU A N 1
ATOM 673 C CA . LEU A 1 86 ? -5.721 6.258 8.840 1.00 96.62 86 LEU A CA 1
ATOM 674 C C . LEU A 1 86 ? -6.654 7.373 8.348 1.00 96.62 86 LEU A C 1
ATOM 676 O O . LEU A 1 86 ? -7.070 7.368 7.191 1.00 96.62 86 LEU A O 1
ATOM 680 N N . LYS A 1 87 ? -6.950 8.366 9.192 1.00 96.25 87 LYS A N 1
ATOM 681 C CA . LYS A 1 87 ? -7.755 9.529 8.797 1.00 96.25 87 LYS A CA 1
ATOM 682 C C . LYS A 1 87 ? -7.028 10.417 7.785 1.00 96.25 87 LYS A C 1
ATOM 684 O O . LYS A 1 87 ? -7.649 10.913 6.849 1.00 96.25 87 LYS A O 1
ATOM 689 N N . GLU A 1 88 ? -5.723 10.610 7.947 1.00 95.25 88 GLU A N 1
ATOM 690 C CA . GLU A 1 88 ? -4.895 11.309 6.958 1.00 95.25 88 GLU A CA 1
ATOM 691 C C . GLU A 1 88 ? -4.869 10.562 5.621 1.00 95.25 88 GLU A C 1
ATOM 693 O O . GLU A 1 88 ? -5.016 11.181 4.566 1.00 95.25 88 GLU A O 1
ATOM 698 N N . LEU A 1 89 ? -4.782 9.229 5.663 1.00 94.38 89 LEU A N 1
ATOM 699 C CA . LEU A 1 89 ? -4.831 8.376 4.480 1.00 94.38 89 LEU A CA 1
ATOM 700 C C . LEU A 1 89 ? -6.155 8.532 3.717 1.00 94.38 89 LEU A C 1
ATOM 702 O O . LEU A 1 89 ? -6.148 8.665 2.494 1.00 94.38 89 LEU A O 1
ATOM 706 N N . GLU A 1 90 ? -7.288 8.589 4.425 1.00 94.69 90 GLU A N 1
ATOM 707 C CA . GLU A 1 90 ? -8.594 8.880 3.817 1.00 94.69 90 GLU A CA 1
ATOM 708 C C . GLU A 1 90 ? -8.601 10.237 3.105 1.00 94.69 90 GLU A C 1
ATOM 710 O O . GLU A 1 90 ? -9.010 10.329 1.948 1.00 94.69 90 GLU A O 1
ATOM 715 N N . LEU A 1 91 ? -8.121 11.290 3.775 1.00 94.38 91 LEU A N 1
ATOM 716 C CA . LEU A 1 91 ? -8.080 12.641 3.211 1.00 94.38 91 LEU A CA 1
ATOM 717 C C . LEU A 1 91 ? -7.186 12.710 1.967 1.00 94.38 91 LEU A C 1
ATOM 719 O O . LEU A 1 91 ? -7.557 13.344 0.977 1.00 94.38 91 LEU A O 1
ATOM 723 N N . HIS A 1 92 ? -6.032 12.041 1.993 1.00 91.44 92 HIS A N 1
ATOM 724 C CA . HIS A 1 92 ? -5.150 11.930 0.832 1.00 91.44 92 HIS A CA 1
ATOM 725 C C . HIS A 1 92 ? -5.798 11.155 -0.313 1.00 91.44 92 HIS A C 1
ATOM 727 O O . HIS A 1 92 ? -5.730 11.616 -1.451 1.00 91.44 92 HIS A O 1
ATOM 733 N N . SER A 1 93 ? -6.474 10.042 -0.023 1.00 90.94 93 SER A N 1
ATOM 734 C CA . SER A 1 93 ? -7.201 9.268 -1.034 1.00 90.94 93 SER A CA 1
ATOM 735 C C . SER A 1 93 ? -8.268 10.117 -1.727 1.00 90.94 93 SER A C 1
ATOM 737 O O . SER A 1 93 ? -8.300 10.201 -2.951 1.00 90.94 93 SER A O 1
ATOM 739 N N . LEU A 1 94 ? -9.079 10.845 -0.954 1.00 91.25 94 LEU A N 1
ATOM 740 C CA . LEU A 1 94 ? -10.142 11.697 -1.494 1.00 91.25 94 LEU A CA 1
ATOM 741 C C . LEU A 1 94 ? -9.602 12.883 -2.306 1.00 91.25 94 LEU A C 1
ATOM 743 O O . LEU A 1 94 ? -10.225 13.294 -3.282 1.00 91.25 94 LEU A O 1
ATOM 747 N N . LYS A 1 95 ? -8.448 13.438 -1.920 1.00 90.56 95 LYS A N 1
ATOM 748 C CA . LYS A 1 95 ? -7.826 14.570 -2.621 1.00 90.56 95 LYS A CA 1
ATOM 749 C C . LYS A 1 95 ? -7.100 14.146 -3.900 1.00 90.56 95 LYS A C 1
ATOM 751 O O . LYS A 1 95 ? -7.193 14.836 -4.911 1.00 90.56 95 LYS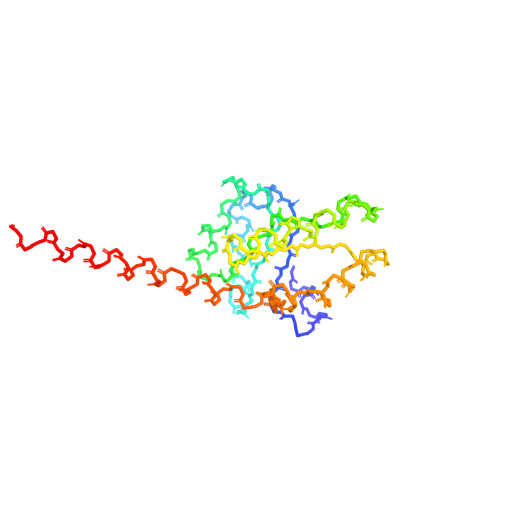 A O 1
ATOM 756 N N . SER A 1 96 ? -6.351 13.048 -3.841 1.00 85.50 96 SER A N 1
ATOM 757 C CA . SER A 1 96 ? -5.470 12.591 -4.923 1.00 85.50 96 SER A CA 1
ATOM 758 C C . SER A 1 96 ? -6.121 11.528 -5.814 1.00 85.50 96 SER A C 1
ATOM 760 O O . SER A 1 96 ? -5.574 11.190 -6.863 1.00 85.50 96 SER A O 1
ATOM 762 N N . GLY A 1 97 ? -7.280 10.994 -5.428 1.00 87.88 97 GLY A N 1
ATOM 763 C CA . GLY A 1 97 ? -7.998 9.900 -6.090 1.00 87.88 97 GLY A CA 1
ATOM 764 C C . GLY A 1 97 ? -7.535 8.505 -5.658 1.00 87.88 97 GLY A C 1
ATOM 765 O O . GLY A 1 97 ? -8.327 7.573 -5.681 1.00 87.88 97 GLY A O 1
ATOM 766 N N . HIS A 1 98 ? -6.281 8.370 -5.223 1.00 86.94 98 HIS A N 1
ATOM 767 C CA . HIS A 1 98 ? -5.733 7.132 -4.679 1.00 86.94 98 HIS A CA 1
ATOM 768 C C . HIS A 1 98 ? -4.615 7.419 -3.683 1.00 86.94 98 HIS A C 1
ATOM 770 O O . HIS A 1 98 ? -4.010 8.495 -3.682 1.00 86.94 98 HIS A O 1
ATOM 776 N N . VAL A 1 99 ? -4.302 6.416 -2.869 1.00 89.06 99 VAL A N 1
ATOM 777 C CA . VAL A 1 99 ? -3.146 6.419 -1.978 1.00 89.06 99 VAL A CA 1
ATOM 778 C C . VAL A 1 99 ? -2.726 4.985 -1.673 1.00 89.06 99 VAL A C 1
ATOM 780 O O . VAL A 1 99 ? -3.565 4.086 -1.614 1.00 89.06 99 VAL A O 1
ATOM 783 N N . VAL A 1 100 ? -1.427 4.770 -1.472 1.00 90.12 100 VAL A N 1
ATOM 784 C CA . VAL A 1 100 ? -0.876 3.482 -1.045 1.00 90.12 100 VAL A CA 1
ATOM 785 C C . VAL A 1 100 ? -0.096 3.697 0.243 1.00 90.12 100 VAL A C 1
ATOM 787 O O . VAL A 1 100 ? 0.728 4.606 0.338 1.00 90.12 100 VAL A O 1
ATOM 790 N N . ALA A 1 101 ? -0.366 2.852 1.233 1.00 91.50 101 ALA A N 1
ATOM 791 C CA . ALA A 1 101 ? 0.325 2.844 2.512 1.00 91.50 101 ALA A CA 1
ATOM 792 C C . ALA A 1 101 ? 0.726 1.421 2.895 1.00 91.50 101 ALA A C 1
ATOM 794 O O . ALA A 1 101 ? 0.166 0.446 2.387 1.00 91.50 101 ALA A O 1
ATOM 795 N N . TYR A 1 102 ? 1.681 1.311 3.813 1.00 91.19 102 TYR A N 1
ATOM 796 C CA . TYR A 1 102 ? 2.067 0.043 4.418 1.00 91.19 102 TYR A CA 1
ATOM 797 C C . TYR A 1 102 ? 1.912 0.082 5.938 1.00 91.19 102 TYR A C 1
ATOM 799 O O . TYR A 1 102 ? 1.785 1.144 6.551 1.00 91.19 102 TYR A O 1
ATOM 807 N N . ALA A 1 103 ? 1.892 -1.111 6.525 1.00 92.44 103 ALA A N 1
ATOM 808 C CA . ALA A 1 103 ? 1.736 -1.322 7.952 1.00 92.44 103 ALA A CA 1
ATOM 809 C C . ALA A 1 103 ? 2.477 -2.589 8.379 1.00 92.44 103 ALA A C 1
ATOM 811 O O . ALA A 1 103 ? 2.608 -3.535 7.592 1.00 92.44 103 ALA A O 1
ATOM 812 N N . HIS A 1 104 ? 2.892 -2.650 9.637 1.00 91.12 104 HIS A N 1
ATOM 813 C CA . HIS A 1 104 ? 3.410 -3.868 10.238 1.00 91.12 104 HIS A CA 1
ATOM 814 C C . HIS A 1 104 ? 2.268 -4.775 10.724 1.00 91.12 104 HIS A C 1
ATOM 816 O O . HIS A 1 104 ? 1.178 -4.342 11.101 1.00 91.12 104 HIS A O 1
ATOM 822 N N . SER A 1 105 ? 2.509 -6.089 10.743 1.00 91.12 105 SER A N 1
ATOM 823 C CA . SER A 1 105 ? 1.492 -7.097 11.077 1.00 91.12 105 SER A CA 1
ATOM 824 C C . SER A 1 105 ? 1.281 -7.272 12.590 1.00 91.12 105 SER A C 1
ATOM 826 O O . SER A 1 105 ? 1.249 -8.398 13.093 1.00 91.12 105 SER A O 1
ATOM 828 N N . SER A 1 106 ? 1.185 -6.175 13.343 1.00 95.75 106 SER A N 1
ATOM 829 C CA . SER A 1 106 ? 0.944 -6.233 14.787 1.00 95.75 106 SER A CA 1
ATOM 830 C C . SER A 1 106 ? -0.538 -6.525 15.095 1.00 95.75 106 SER A C 1
ATOM 832 O O . SER A 1 106 ? -1.415 -6.108 14.333 1.00 95.75 106 SER A O 1
ATOM 834 N N . PRO A 1 107 ? -0.870 -7.178 16.228 1.00 96.56 107 PRO A N 1
ATOM 835 C CA . PRO A 1 107 ? -2.267 -7.404 16.607 1.00 96.56 107 PRO A CA 1
ATOM 836 C C . PRO A 1 107 ? -3.083 -6.110 16.738 1.00 96.56 107 PRO A C 1
ATOM 838 O O . PRO A 1 107 ? -4.259 -6.084 16.376 1.00 96.56 107 PRO A O 1
ATOM 841 N N . LEU A 1 108 ? -2.460 -5.033 17.234 1.00 96.56 108 LEU A N 1
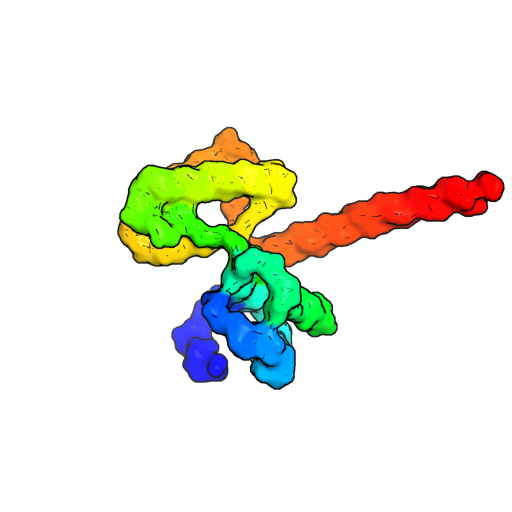ATOM 842 C CA . LEU A 1 108 ? -3.110 -3.733 17.382 1.00 96.56 108 LEU A CA 1
ATOM 843 C C . LEU A 1 108 ? -3.418 -3.109 16.017 1.00 96.56 108 LEU A C 1
ATOM 845 O O . LEU A 1 108 ? -4.563 -2.735 15.764 1.00 96.56 108 LEU A O 1
ATOM 849 N N . THR A 1 109 ? -2.419 -3.063 15.130 1.00 96.56 109 THR A N 1
ATOM 850 C CA . THR A 1 109 ? -2.551 -2.535 13.766 1.00 96.56 109 THR A CA 1
ATOM 851 C C . THR A 1 109 ? -3.646 -3.280 13.009 1.00 96.56 109 THR A C 1
ATOM 853 O O . THR A 1 109 ? -4.553 -2.656 12.467 1.00 96.56 109 THR A O 1
ATOM 856 N N . LEU A 1 110 ? -3.628 -4.617 13.039 1.00 96.56 110 LEU A N 1
ATOM 857 C CA . LEU A 1 110 ? -4.616 -5.444 12.340 1.00 96.56 110 LEU A CA 1
ATOM 858 C C . LEU A 1 110 ? -6.043 -5.217 12.856 1.00 96.56 110 LEU A C 1
ATOM 860 O O . LEU A 1 110 ? -6.975 -5.130 12.055 1.00 96.56 110 LEU A O 1
ATOM 864 N N . LYS A 1 111 ? -6.225 -5.079 14.177 1.00 97.06 111 LYS A N 1
ATOM 865 C CA . LYS A 1 111 ? -7.535 -4.792 14.783 1.00 97.06 111 LYS A CA 1
ATOM 866 C C . LYS A 1 111 ? -8.092 -3.450 14.302 1.00 97.06 111 LYS A C 1
ATOM 868 O O . LYS A 1 111 ? -9.249 -3.382 13.889 1.00 97.06 111 LYS A O 1
ATOM 873 N N . LEU A 1 112 ? -7.288 -2.388 14.367 1.00 97.44 112 LEU A N 1
ATOM 874 C CA . LEU A 1 112 ? -7.717 -1.045 13.965 1.00 97.44 112 LEU A CA 1
ATOM 875 C C . LEU A 1 112 ? -7.959 -0.963 12.459 1.00 97.44 112 LEU A C 1
ATOM 877 O O . LEU A 1 112 ? -8.994 -0.448 12.040 1.00 97.44 112 LEU A O 1
ATOM 881 N N . LEU A 1 113 ? -7.064 -1.547 11.659 1.00 96.19 113 LEU A N 1
ATOM 882 C CA . LEU A 1 113 ? -7.197 -1.595 10.209 1.00 96.19 113 LEU A CA 1
ATOM 883 C C . LEU A 1 113 ? -8.475 -2.333 9.792 1.00 96.19 113 LEU A C 1
ATOM 885 O O . LEU A 1 113 ? -9.222 -1.830 8.960 1.00 96.19 113 LEU A O 1
ATOM 889 N N . SER A 1 114 ? -8.786 -3.478 10.412 1.00 95.75 114 SER A N 1
ATOM 890 C CA . SER A 1 114 ? -10.022 -4.216 10.120 1.00 95.75 114 SER A CA 1
ATOM 891 C C . SER A 1 114 ? -11.276 -3.395 10.422 1.00 95.75 114 SER A C 1
ATOM 893 O O . SER A 1 114 ? -12.222 -3.426 9.637 1.00 95.75 114 SER A O 1
ATOM 895 N N . ASN A 1 115 ? -11.299 -2.663 11.539 1.00 96.38 115 ASN A N 1
ATOM 896 C CA . ASN A 1 115 ? -12.428 -1.796 11.882 1.00 96.38 115 ASN A CA 1
ATOM 897 C C . ASN A 1 115 ? -12.560 -0.639 10.891 1.00 96.38 115 ASN A C 1
ATOM 899 O O . ASN A 1 115 ? -13.662 -0.319 10.456 1.00 96.38 115 ASN A O 1
ATOM 903 N N . TRP A 1 116 ? -11.433 -0.036 10.525 1.00 96.62 116 TRP A N 1
ATOM 904 C CA . TRP A 1 116 ? -11.368 1.079 9.594 1.00 96.62 116 TRP A CA 1
ATOM 905 C C . TRP A 1 116 ? -11.822 0.701 8.181 1.00 96.62 116 TRP A C 1
ATOM 907 O O . TRP A 1 116 ? -12.635 1.426 7.605 1.00 96.62 116 TRP A O 1
ATOM 917 N N . ILE A 1 117 ? -11.391 -0.456 7.661 1.00 95.44 117 ILE A N 1
ATOM 918 C CA . ILE A 1 117 ? -11.782 -0.967 6.335 1.00 95.44 117 ILE A CA 1
ATOM 919 C C . ILE A 1 117 ? -13.308 -1.049 6.203 1.00 95.44 117 ILE A C 1
ATOM 921 O O . ILE A 1 117 ? -13.861 -0.633 5.187 1.00 95.44 117 ILE A O 1
ATOM 925 N N . ASN A 1 118 ? -14.002 -1.489 7.258 1.00 95.88 118 ASN A N 1
ATOM 926 C CA . ASN A 1 118 ? -15.466 -1.580 7.274 1.00 95.88 118 ASN A CA 1
ATOM 927 C C . ASN A 1 118 ? -16.171 -0.213 7.177 1.00 95.88 118 ASN A C 1
ATOM 929 O O . ASN A 1 118 ? -17.378 -0.159 6.962 1.00 95.88 118 ASN A O 1
ATOM 933 N N . THR A 1 119 ? -15.444 0.896 7.344 1.00 96.19 119 THR A N 1
ATOM 934 C CA . THR A 1 119 ? -15.987 2.258 7.219 1.00 96.19 119 THR A CA 1
ATOM 935 C C . THR A 1 119 ? -15.764 2.883 5.844 1.00 96.19 119 THR A C 1
ATOM 937 O O . THR A 1 119 ? -16.302 3.955 5.588 1.00 96.19 119 THR A O 1
ATOM 940 N N . LEU A 1 120 ? -14.967 2.266 4.965 1.00 95.12 120 LEU A N 1
ATOM 941 C CA . LEU A 1 120 ? -14.528 2.912 3.724 1.00 95.12 120 LEU A CA 1
ATOM 942 C C . LEU A 1 120 ? -15.659 3.082 2.707 1.00 95.12 120 LEU A C 1
ATOM 944 O O . LEU A 1 120 ? -15.774 4.140 2.092 1.00 95.12 120 LEU A O 1
ATOM 948 N N . GLU A 1 121 ? -16.537 2.084 2.586 1.00 92.38 121 GLU A N 1
ATOM 949 C CA . GLU A 1 121 ? -17.640 2.109 1.619 1.00 92.38 121 GLU A CA 1
ATOM 950 C C . GLU A 1 121 ? -18.588 3.291 1.866 1.00 92.38 121 GLU A C 1
ATOM 952 O O . GLU A 1 121 ? -18.917 4.031 0.940 1.00 92.38 121 GLU A O 1
ATOM 957 N N . SER A 1 122 ? -18.958 3.547 3.126 1.00 95.50 122 SER A N 1
ATOM 958 C CA . SER A 1 122 ? -19.825 4.681 3.479 1.00 95.50 122 SER A CA 1
ATOM 959 C C . SER A 1 122 ? -19.163 6.045 3.262 1.00 95.50 122 SER A C 1
ATOM 961 O O . SER A 1 122 ? -19.853 7.062 3.200 1.00 95.50 122 SER A O 1
ATOM 963 N N . LYS A 1 123 ? -17.835 6.067 3.115 1.00 94.88 123 LYS A N 1
ATOM 964 C CA . LYS A 1 123 ? -17.029 7.251 2.798 1.00 94.88 123 LYS A CA 1
ATOM 965 C C . LYS A 1 123 ? -16.734 7.384 1.300 1.00 94.88 123 LYS A C 1
ATOM 967 O O . LYS A 1 123 ? -16.042 8.319 0.912 1.00 94.88 123 LYS A O 1
ATOM 972 N N . GLY A 1 124 ? -17.239 6.470 0.465 1.00 92.88 124 GLY A N 1
ATOM 973 C CA . GLY A 1 124 ? -16.976 6.457 -0.975 1.00 92.88 124 GLY A CA 1
ATOM 974 C C . GLY A 1 124 ? -15.540 6.067 -1.335 1.00 92.88 124 GLY A C 1
ATOM 975 O O . GLY A 1 124 ? -15.063 6.430 -2.407 1.00 92.88 124 GLY A O 1
ATOM 976 N N . ILE A 1 125 ? -14.841 5.355 -0.447 1.00 93.81 125 ILE A N 1
ATOM 977 C CA . ILE A 1 125 ? -13.468 4.890 -0.657 1.00 93.81 125 ILE A CA 1
ATOM 978 C C . ILE A 1 125 ? -13.507 3.381 -0.899 1.00 93.81 125 ILE A C 1
ATOM 980 O O . ILE A 1 125 ? -14.067 2.627 -0.104 1.00 93.81 125 ILE A O 1
ATOM 984 N N . ALA A 1 126 ? -12.890 2.927 -1.987 1.00 91.56 126 ALA A N 1
ATOM 985 C CA . ALA A 1 126 ? -12.732 1.509 -2.277 1.00 91.56 126 ALA A CA 1
ATOM 986 C C . ALA A 1 126 ? -11.321 1.049 -1.900 1.00 91.56 126 ALA A C 1
ATOM 988 O O . ALA A 1 126 ? -10.330 1.642 -2.323 1.00 91.56 126 ALA A O 1
ATOM 989 N N . LEU A 1 127 ? -11.224 -0.036 -1.131 1.00 91.00 127 LEU A N 1
ATOM 990 C CA . LEU A 1 127 ? -9.962 -0.746 -0.959 1.00 91.00 127 LEU A CA 1
ATOM 991 C C . LEU A 1 127 ? -9.768 -1.692 -2.146 1.00 91.00 127 LEU A C 1
ATOM 993 O O . LEU A 1 127 ? -10.598 -2.569 -2.384 1.00 91.00 127 LEU A O 1
ATOM 997 N N . VAL A 1 128 ? -8.664 -1.532 -2.871 1.00 90.19 128 VAL A N 1
ATOM 998 C CA . VAL A 1 128 ? -8.345 -2.334 -4.058 1.00 90.19 128 VAL A CA 1
ATOM 999 C C . VAL A 1 128 ? -6.999 -3.048 -3.905 1.00 90.19 128 VAL A C 1
ATOM 1001 O O . VAL A 1 128 ? -6.141 -2.590 -3.146 1.00 90.19 128 VAL A O 1
ATOM 1004 N N . PRO A 1 129 ? -6.774 -4.171 -4.614 1.00 86.69 129 PRO A N 1
ATOM 1005 C CA . PRO A 1 129 ? -5.456 -4.795 -4.676 1.00 86.69 129 PRO A CA 1
ATOM 1006 C C . PRO A 1 129 ? -4.413 -3.847 -5.277 1.00 86.69 129 PRO A C 1
ATOM 1008 O O . PRO A 1 129 ? -4.708 -3.119 -6.222 1.00 86.69 129 PRO A O 1
ATOM 1011 N N . ALA A 1 130 ? -3.166 -3.920 -4.801 1.00 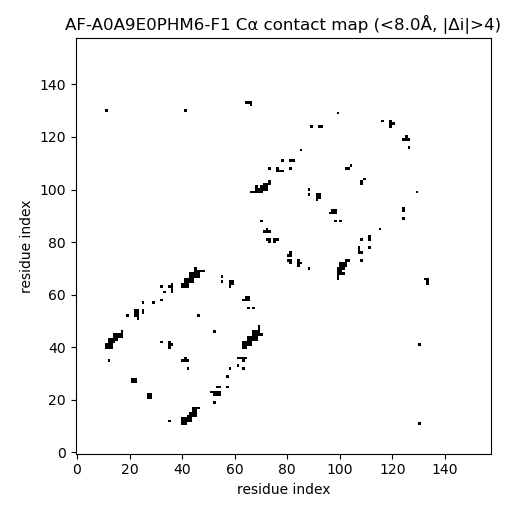82.94 130 ALA A N 1
ATOM 1012 C CA . ALA A 1 130 ? -2.073 -3.072 -5.289 1.00 82.94 130 ALA A CA 1
ATOM 1013 C C . ALA A 1 130 ? -1.828 -3.188 -6.808 1.00 82.94 130 ALA A C 1
ATOM 1015 O O . ALA A 1 130 ? -1.412 -2.220 -7.435 1.00 82.94 130 ALA A O 1
ATOM 1016 N N . SER A 1 131 ? -2.147 -4.329 -7.431 1.00 80.19 131 SER A N 1
ATOM 1017 C CA . SER A 1 131 ? -2.069 -4.505 -8.890 1.00 80.19 131 SER A CA 1
ATOM 1018 C C . SER A 1 131 ? -2.977 -3.562 -9.688 1.00 80.19 131 SER A C 1
ATOM 1020 O O . SER A 1 131 ? -2.747 -3.379 -10.878 1.00 80.19 131 SER A O 1
ATOM 1022 N N . ALA A 1 132 ? -4.003 -2.968 -9.070 1.00 81.94 132 ALA A N 1
ATOM 1023 C CA . ALA A 1 132 ? -4.881 -2.004 -9.731 1.00 81.94 132 ALA A CA 1
ATOM 1024 C C . ALA A 1 132 ? -4.262 -0.598 -9.842 1.00 81.94 132 ALA A C 1
ATOM 1026 O O . ALA A 1 132 ? -4.761 0.216 -10.615 1.00 81.94 132 ALA A O 1
ATOM 1027 N N . TYR A 1 133 ? -3.178 -0.317 -9.108 1.00 76.44 133 TYR A N 1
ATOM 1028 C CA . TYR A 1 133 ? -2.556 1.010 -9.048 1.00 76.44 133 TYR A CA 1
ATOM 1029 C C . TYR A 1 133 ? -2.117 1.521 -10.428 1.00 76.44 133 TYR A C 1
ATOM 1031 O O . TYR A 1 133 ? -2.392 2.660 -10.801 1.00 76.44 133 TYR A O 1
ATOM 1039 N N . ASP A 1 134 ? -1.490 0.650 -11.217 1.00 67.25 134 ASP A N 1
ATOM 1040 C CA . ASP A 1 134 ? -0.906 1.030 -12.506 1.00 67.25 134 ASP A CA 1
ATOM 1041 C C . ASP A 1 134 ? -1.983 1.328 -13.566 1.00 67.25 134 ASP A C 1
ATOM 1043 O O . ASP A 1 134 ? -1.845 2.235 -14.384 1.00 67.25 134 ASP A O 1
ATOM 1047 N N . ILE A 1 135 ? -3.134 0.647 -13.482 1.00 60.16 135 ILE A N 1
ATOM 1048 C CA . ILE A 1 135 ? -4.293 0.900 -14.353 1.00 60.16 135 ILE A CA 1
ATOM 1049 C C . ILE A 1 135 ? -4.801 2.339 -14.165 1.00 60.16 135 ILE A C 1
ATOM 1051 O O . ILE A 1 135 ? -5.201 2.991 -15.133 1.00 60.16 135 ILE A O 1
ATOM 1055 N N . GLU A 1 136 ? -4.764 2.866 -12.939 1.00 59.72 136 GLU A N 1
ATOM 1056 C CA . GLU A 1 136 ? -5.145 4.254 -12.680 1.00 59.72 136 GLU A CA 1
ATOM 1057 C C . GLU A 1 136 ? -4.100 5.268 -13.148 1.00 59.72 136 GLU A C 1
ATOM 1059 O O . GLU A 1 136 ? -4.492 6.292 -13.720 1.00 59.72 136 GLU A O 1
ATOM 1064 N N . LYS A 1 137 ? -2.798 4.992 -12.956 1.00 61.53 137 LYS A N 1
ATOM 1065 C CA . LYS A 1 137 ? -1.709 5.846 -13.473 1.00 61.53 137 LYS A CA 1
ATOM 1066 C C . LYS A 1 137 ? -1.856 6.0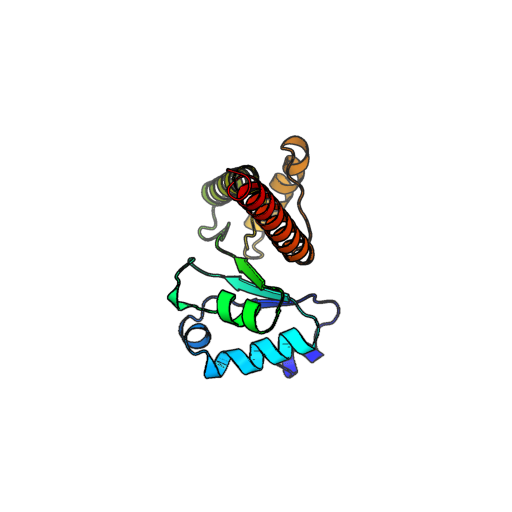18 -14.990 1.00 61.53 137 LYS A C 1
ATOM 1068 O O . LYS A 1 137 ? -1.982 7.143 -15.476 1.00 61.53 137 LYS A O 1
ATOM 1073 N N . MET A 1 138 ? -2.013 4.905 -15.710 1.00 54.12 138 MET A N 1
ATOM 1074 C CA . MET A 1 138 ? -2.218 4.888 -17.164 1.00 54.12 138 MET A CA 1
ATOM 1075 C C . MET A 1 138 ? -3.494 5.625 -17.613 1.00 54.12 138 MET A C 1
ATOM 1077 O O . MET A 1 138 ? -3.521 6.224 -18.691 1.00 54.12 138 MET A O 1
ATOM 1081 N N . ASN A 1 139 ? -4.571 5.592 -16.819 1.00 55.28 139 ASN A N 1
ATOM 1082 C CA . ASN A 1 139 ? -5.815 6.299 -17.143 1.00 55.28 139 ASN A CA 1
ATOM 1083 C C . ASN A 1 139 ? -5.707 7.814 -16.922 1.00 55.28 139 ASN A C 1
ATOM 1085 O O . ASN A 1 139 ? -6.254 8.575 -17.722 1.00 55.28 139 ASN A O 1
ATOM 1089 N N . LYS A 1 140 ? -4.992 8.262 -15.882 1.00 58.28 140 LYS A N 1
ATOM 1090 C CA . LYS A 1 140 ? -4.738 9.692 -15.647 1.00 58.28 140 LYS A CA 1
ATOM 1091 C C . LYS A 1 140 ? -3.823 10.288 -16.715 1.00 58.28 140 LYS A C 1
ATOM 1093 O O . LYS A 1 140 ? -4.145 11.345 -17.246 1.00 58.28 140 LYS A O 1
ATOM 1098 N N . GLU A 1 141 ? -2.754 9.591 -17.099 1.00 56.47 141 GLU A N 1
ATOM 1099 C CA . GLU A 1 141 ? -1.852 10.041 -18.174 1.00 56.47 141 GLU A CA 1
ATOM 1100 C C . GLU A 1 141 ? -2.595 10.209 -19.508 1.00 56.47 141 GLU A C 1
ATOM 1102 O O . GLU A 1 141 ? -2.468 11.245 -20.164 1.00 56.47 141 GLU A O 1
ATOM 1107 N N . LYS A 1 142 ? -3.475 9.261 -19.864 1.00 45.69 142 LYS A N 1
ATOM 1108 C CA . LYS A 1 142 ? -4.331 9.369 -21.059 1.00 45.69 142 LYS A CA 1
ATOM 1109 C C . LYS A 1 142 ? -5.293 10.560 -21.009 1.00 45.69 142 LYS A C 1
ATOM 1111 O O . LYS A 1 142 ? -5.547 11.171 -22.048 1.00 45.69 142 LYS A O 1
ATOM 1116 N N . GLN A 1 143 ? -5.831 10.911 -19.840 1.00 49.47 143 GLN A N 1
ATOM 1117 C CA . GLN A 1 143 ? -6.737 12.059 -19.692 1.00 49.47 143 GLN A CA 1
ATOM 1118 C C . GLN A 1 143 ? -5.992 13.397 -19.808 1.00 49.47 143 GLN A C 1
ATOM 1120 O O . GLN A 1 143 ? -6.464 14.288 -20.515 1.00 49.47 143 GLN A O 1
ATOM 1125 N N . THR A 1 144 ? -4.802 13.517 -19.212 1.00 52.44 144 THR A N 1
ATOM 1126 C CA . THR A 1 144 ? -3.960 14.725 -19.310 1.00 52.44 144 THR A CA 1
ATOM 1127 C C . THR A 1 144 ? -3.497 14.979 -20.750 1.00 52.44 144 THR A C 1
ATOM 1129 O O . THR A 1 144 ? -3.584 16.104 -21.238 1.00 52.44 144 THR A O 1
ATOM 1132 N N . GLN A 1 145 ? -3.125 13.930 -21.493 1.00 50.69 145 GLN A N 1
ATOM 1133 C CA . GLN A 1 145 ? -2.713 14.051 -22.901 1.00 50.69 145 GLN A CA 1
ATOM 1134 C C . GLN A 1 145 ? -3.875 14.400 -23.851 1.00 50.69 145 GLN A C 1
ATOM 1136 O O . GLN A 1 145 ? -3.686 15.083 -24.861 1.00 50.69 145 GLN A O 1
ATOM 1141 N N . SER A 1 146 ? -5.098 13.977 -23.513 1.00 54.72 146 SER A N 1
ATOM 1142 C CA . SER A 1 146 ? -6.316 14.340 -24.253 1.00 54.72 146 SER A CA 1
ATOM 1143 C C . SER A 1 146 ? -6.686 15.819 -24.060 1.00 54.72 146 SER A C 1
ATOM 1145 O O . SER A 1 146 ? -7.153 16.470 -24.998 1.00 54.72 146 SER A O 1
ATOM 1147 N N . ALA A 1 147 ? -6.432 16.370 -22.867 1.00 54.25 147 ALA A N 1
ATOM 1148 C CA . ALA A 1 147 ? -6.659 17.783 -22.566 1.00 54.25 147 ALA A CA 1
ATOM 1149 C C . ALA A 1 147 ? -5.642 18.699 -23.278 1.00 54.25 147 ALA A C 1
ATOM 1151 O O . ALA A 1 147 ? -6.038 19.690 -23.886 1.00 54.25 147 ALA A O 1
ATOM 1152 N N . GLU A 1 148 ? -4.357 18.324 -23.314 1.00 54.50 148 GLU A N 1
ATOM 1153 C CA . GLU A 1 148 ? -3.304 19.102 -23.997 1.00 54.50 148 GLU A CA 1
ATOM 1154 C C . GLU A 1 148 ? -3.408 19.087 -25.534 1.00 54.50 148 GLU A C 1
ATOM 1156 O O . GLU A 1 148 ? -2.974 20.027 -26.204 1.00 54.50 148 GLU A O 1
ATOM 1161 N N . THR A 1 149 ? -3.991 18.036 -26.121 1.00 54.88 149 THR A N 1
ATOM 1162 C CA . THR A 1 149 ? -4.188 17.950 -27.582 1.00 54.88 149 THR A CA 1
ATOM 1163 C C . THR A 1 149 ? -5.344 18.837 -28.057 1.00 54.88 149 THR A C 1
ATOM 1165 O O . THR A 1 149 ? -5.318 19.328 -29.185 1.00 54.88 149 THR A O 1
ATOM 1168 N N . THR A 1 150 ? -6.328 19.093 -27.189 1.00 55.19 150 THR A N 1
ATOM 1169 C CA . THR A 1 150 ? -7.484 19.949 -27.502 1.00 55.19 150 THR A CA 1
ATOM 1170 C C . THR A 1 150 ? -7.093 21.434 -27.500 1.00 55.19 150 THR A C 1
ATOM 1172 O O . THR A 1 150 ? -7.521 22.179 -28.375 1.00 55.19 150 THR A O 1
ATOM 1175 N N . ASP A 1 151 ? -6.188 21.842 -26.604 1.00 52.44 151 ASP A N 1
ATOM 1176 C CA . ASP A 1 151 ? -5.741 23.239 -26.462 1.00 52.44 151 ASP A CA 1
ATOM 1177 C C . ASP A 1 151 ? -4.812 23.695 -27.615 1.00 52.44 151 ASP A C 1
ATOM 1179 O O . ASP A 1 151 ? -4.804 24.853 -28.027 1.00 52.44 151 ASP A O 1
ATOM 1183 N N . LYS A 1 152 ? -4.069 22.766 -28.238 1.00 53.75 152 LYS A N 1
ATOM 1184 C CA . LYS A 1 152 ? -3.205 23.070 -29.402 1.00 53.75 152 LYS A CA 1
ATOM 1185 C C . LYS A 1 152 ? -3.946 23.168 -30.742 1.00 53.75 152 LYS A C 1
ATOM 1187 O O . LYS A 1 152 ? -3.373 23.667 -31.712 1.00 53.75 152 LYS A O 1
ATOM 1192 N N . GLN A 1 153 ? -5.191 22.698 -30.829 1.00 50.16 153 GLN A N 1
ATOM 1193 C CA . GLN A 1 153 ? -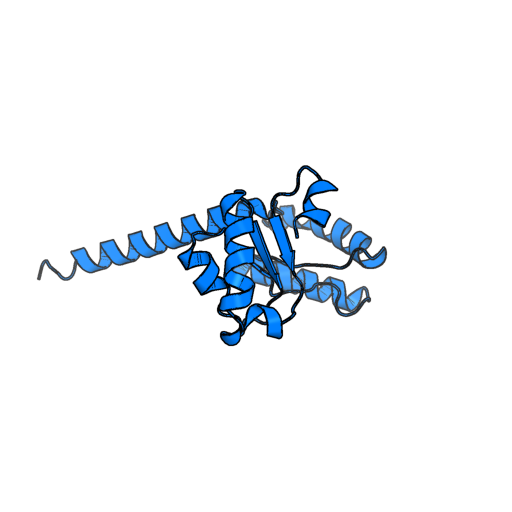5.995 22.818 -32.052 1.00 50.16 153 GLN A CA 1
ATOM 1194 C C . GLN A 1 153 ? -6.731 24.165 -32.155 1.00 50.16 153 GLN A C 1
ATOM 1196 O O . GLN A 1 153 ? -7.062 24.576 -33.266 1.00 50.16 153 GLN A O 1
ATOM 1201 N N . GLU A 1 154 ? -6.913 24.895 -31.049 1.00 49.44 154 GLU A N 1
ATOM 1202 C CA . GLU A 1 154 ? -7.517 26.239 -31.060 1.00 49.44 154 GLU A CA 1
ATOM 1203 C C . GLU A 1 154 ? -6.514 27.363 -31.395 1.00 49.44 154 GLU A C 1
ATOM 1205 O O . GLU A 1 154 ? -6.906 28.372 -31.981 1.00 49.44 154 GLU A O 1
ATOM 1210 N N . ASP A 1 155 ? -5.215 27.172 -31.131 1.00 48.69 155 ASP A N 1
ATOM 1211 C CA . ASP A 1 155 ? -4.167 28.188 -31.373 1.00 48.69 155 ASP A CA 1
ATOM 1212 C C . ASP A 1 155 ? -3.590 28.178 -32.808 1.00 48.69 155 ASP A C 1
ATOM 1214 O O . ASP A 1 155 ? -2.795 29.032 -33.184 1.00 48.69 155 ASP A O 1
ATOM 1218 N N . THR A 1 156 ? -4.000 27.229 -33.660 1.00 54.81 156 THR A N 1
ATOM 1219 C CA . THR A 1 156 ? -3.555 27.157 -35.072 1.00 54.81 156 THR A CA 1
ATOM 1220 C C . THR A 1 156 ? -4.600 27.641 -36.085 1.00 54.81 156 THR A C 1
ATOM 1222 O O . THR A 1 156 ? -4.343 27.610 -37.287 1.00 54.81 156 THR A O 1
ATOM 1225 N N . SER A 1 157 ? -5.764 28.118 -35.621 1.00 51.12 157 SER A N 1
ATOM 1226 C CA . SER A 1 157 ? -6.844 28.663 -36.469 1.00 51.12 157 SER A CA 1
ATOM 1227 C C . SER A 1 157 ? -7.062 30.180 -36.328 1.00 51.12 157 SER A C 1
ATOM 1229 O O . SER A 1 157 ? -8.147 30.671 -36.648 1.00 51.12 157 SER A O 1
ATOM 1231 N N . LYS A 1 158 ? -6.055 30.942 -35.884 1.00 45.06 158 LYS A N 1
ATOM 1232 C CA . LYS A 1 158 ? -6.071 32.414 -35.932 1.00 45.06 158 LYS A CA 1
ATOM 1233 C C . LYS A 1 158 ? -4.976 32.982 -36.820 1.00 45.06 158 LYS A C 1
ATOM 1235 O O . LYS A 1 158 ? -3.857 32.433 -36.803 1.00 45.06 158 LYS A O 1
#

Foldseek 3Di:
DVVVVVPDPDAQADEDEDPLVQQLPCVNCLVVLVVCVVVNHAYEYADCPDCSSCVVVSCVVSVHHYHYANAEQPPDPDPVSNVVSLVVLLVCCVVVVHHDYDYDPDPSNVVSVVVSQVCQVVVVHDDDPPVCVSVVVVVVVVVVVVVVVVVVVVVVPD

Radius of gyration: 18.77 Å; Cα contacts (8 Å, |Δi|>4): 151; chains: 1; bounding box: 44×53×56 Å

pLDDT: mean 79.13, std 16.15, range [45.06, 97.62]

Solvent-accessible surface area (backbone atoms only — not comparable to full-atom values): 9464 Å² total; per-residue (Å²): 111,75,77,65,59,77,76,62,81,92,74,66,55,49,78,46,75,76,50,65,75,54,49,52,35,56,89,70,38,48,66,53,51,50,56,38,36,78,68,76,28,35,41,31,41,46,42,92,80,60,78,73,41,53,54,67,62,54,26,58,74,70,70,30,50,68,43,79,26,72,42,67,40,47,88,51,92,43,73,69,51,27,55,50,40,51,51,51,47,51,54,44,21,73,74,67,75,56,75,54,68,49,70,66,94,42,75,67,52,50,54,53,49,57,58,50,59,75,51,27,64,88,70,76,43,82,90,73,65,77,85,55,54,54,62,52,53,58,52,51,53,53,51,54,55,54,54,59,56,56,59,59,61,64,74,72,76,117

Secondary structure (DSSP, 8-state):
-HHHHTT--S--EEEE---HHHHT-HHHHHHHHHHHHTTT-EEEEE----GGG-HHHHHHHTT--EEEE-EES-SS-SHHHHHHHHHHHHHHHHHHS---EE----HHHHHHHHHHHTTTGGGT-----GGGHHHHHHHHHHHHHHHHHHHHHHTT--